Protein AF-A0A6H1ZEJ4-F1 (afdb_monomer_lite)

Radius of gyration: 24.13 Å; chains: 1; bounding box: 45×27×69 Å

Sequence (76 aa):
MKRSIEWHETVAKNFTASLRVKYNELRRVRAKYDRMTIDHNFYYSQIAEAVKQGKDGFDRHRFMKAHKKEANGNSK

Organism: NCBI:txid1070528

Foldseek 3Di:
DDDD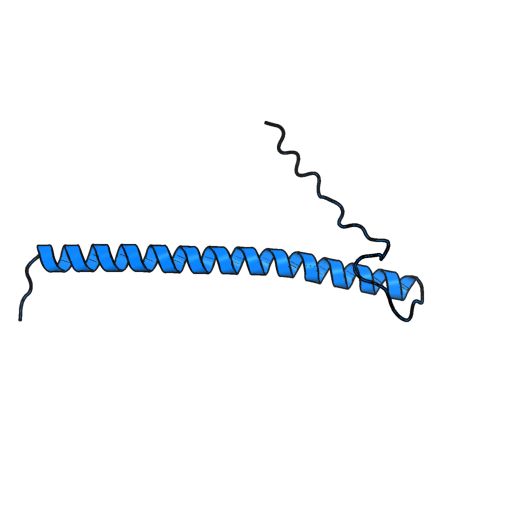PVVVVVVVVVVVVVVVVVVVVVVVVVVVVVVVVVVVVVVVVLVVVCVVVVHPDDDPVPRPDDPPPPPPPPPD

Secondary structure (DSSP, 8-state):
-PPPHHHHHHHHHHHHHHHHHHHHHHHHHHHHHHHHHHHHHHHHHHHHHHHHTT-S---TTTSS------------

Structure (mmCIF, N/CA/C/O backbone):
data_AF-A0A6H1ZEJ4-F1
#
_entry.id   AF-A0A6H1ZEJ4-F1
#
loop_
_atom_site.group_PDB
_atom_site.id
_atom_site.type_symbol
_atom_site.label_atom_id
_atom_site.label_alt_id
_atom_site.label_comp_id
_atom_site.label_asym_id
_atom_site.label_entity_id
_atom_site.label_seq_id
_atom_site.pdbx_PDB_ins_code
_atom_site.Cartn_x
_atom_site.Cartn_y
_atom_site.Cartn_z
_atom_site.occupancy
_atom_site.B_iso_or_equiv
_atom_site.auth_seq_id
_atom_site.auth_comp_id
_atom_site.auth_asym_id
_atom_site.auth_atom_id
_atom_site.pdbx_PDB_model_num
ATOM 1 N N . MET A 1 1 ? 13.620 -8.926 -39.430 1.00 76.44 1 MET A N 1
ATOM 2 C CA . MET A 1 1 ? 14.254 -7.630 -39.771 1.00 76.44 1 MET A CA 1
ATOM 3 C C . MET A 1 1 ? 15.150 -7.215 -38.610 1.00 76.44 1 MET A C 1
ATOM 5 O O . MET A 1 1 ? 14.660 -7.185 -37.487 1.00 76.44 1 MET A O 1
ATOM 9 N N . LYS A 1 2 ? 16.443 -6.963 -38.843 1.00 89.44 2 LYS A N 1
ATOM 10 C CA . LYS A 1 2 ? 17.375 -6.489 -37.802 1.00 89.44 2 LYS A CA 1
ATOM 11 C C . LYS A 1 2 ? 17.133 -4.992 -37.556 1.00 89.44 2 LYS A C 1
ATOM 13 O O . LYS A 1 2 ? 16.911 -4.258 -38.516 1.00 89.44 2 LYS A O 1
ATOM 18 N N . ARG A 1 3 ? 17.122 -4.552 -36.295 1.00 95.44 3 ARG A N 1
ATOM 19 C CA . ARG A 1 3 ? 16.985 -3.134 -35.916 1.00 95.44 3 ARG A CA 1
ATOM 20 C C . ARG A 1 3 ? 18.356 -2.551 -35.563 1.00 95.44 3 ARG A C 1
ATOM 22 O O . ARG A 1 3 ? 19.285 -3.302 -35.265 1.00 95.44 3 ARG A O 1
ATOM 29 N N . SER A 1 4 ? 18.491 -1.228 -35.649 1.00 98.00 4 SER A N 1
ATOM 30 C CA . SER A 1 4 ? 19.712 -0.531 -35.235 1.00 98.00 4 SER A CA 1
ATOM 31 C C . SER A 1 4 ? 19.890 -0.605 -33.717 1.00 98.00 4 SER A C 1
ATOM 33 O O . SER A 1 4 ? 18.927 -0.801 -32.973 1.00 98.00 4 SER A O 1
ATOM 35 N N . ILE A 1 5 ? 21.126 -0.422 -33.253 1.00 97.56 5 ILE A N 1
ATOM 36 C CA . ILE A 1 5 ? 21.437 -0.347 -31.819 1.00 97.56 5 ILE A CA 1
ATOM 37 C C . ILE A 1 5 ? 20.655 0.801 -31.165 1.00 97.56 5 ILE A C 1
ATOM 39 O O . ILE A 1 5 ? 20.015 0.586 -30.142 1.00 97.56 5 ILE A O 1
ATOM 43 N N . GLU A 1 6 ? 20.579 1.965 -31.814 1.00 97.94 6 GLU A N 1
ATOM 44 C CA . GLU A 1 6 ? 19.807 3.127 -31.343 1.00 97.94 6 GLU A CA 1
ATOM 45 C C . GLU A 1 6 ? 18.322 2.808 -31.095 1.00 97.94 6 GLU A C 1
ATOM 47 O O . GLU A 1 6 ? 17.715 3.285 -30.129 1.00 97.94 6 GLU A O 1
ATOM 52 N N . TRP A 1 7 ? 17.717 1.963 -31.939 1.00 98.19 7 TRP A N 1
ATOM 53 C CA . TRP A 1 7 ? 16.339 1.520 -31.730 1.00 98.19 7 TRP A CA 1
ATOM 54 C C . TRP A 1 7 ? 16.219 0.697 -30.444 1.00 98.19 7 TRP A C 1
ATOM 56 O O . TRP A 1 7 ? 15.315 0.928 -29.641 1.00 98.19 7 TRP A O 1
ATOM 66 N N . HIS A 1 8 ? 17.154 -0.227 -30.213 1.00 98.06 8 HIS A N 1
ATOM 67 C CA . HIS A 1 8 ? 17.185 -1.031 -28.992 1.00 98.06 8 HIS A CA 1
ATOM 68 C C . HIS A 1 8 ? 17.430 -0.178 -27.742 1.00 98.06 8 HIS A C 1
ATOM 70 O O . HIS A 1 8 ? 16.764 -0.386 -26.728 1.00 98.06 8 HIS A O 1
ATOM 76 N N . GLU A 1 9 ? 18.311 0.820 -27.813 1.00 98.00 9 GLU A N 1
ATOM 77 C CA . GLU A 1 9 ? 18.533 1.778 -26.724 1.00 98.00 9 GLU A CA 1
ATOM 78 C C . GLU A 1 9 ? 17.266 2.572 -26.395 1.00 98.00 9 GLU A C 1
ATOM 80 O O . GLU A 1 9 ? 16.925 2.763 -25.226 1.00 98.00 9 GLU A O 1
ATOM 85 N N . THR A 1 10 ? 16.528 3.000 -27.420 1.00 98.06 10 THR A N 1
ATOM 86 C CA . THR A 1 10 ? 15.244 3.692 -27.252 1.00 98.06 10 THR A CA 1
ATOM 87 C C . THR A 1 10 ? 14.222 2.796 -26.558 1.00 98.06 10 THR A C 1
ATOM 89 O O . THR A 1 10 ? 13.555 3.213 -25.610 1.00 98.06 10 THR A O 1
ATOM 92 N N . VAL A 1 11 ? 14.137 1.532 -26.971 1.00 98.12 11 VAL A N 1
ATOM 93 C CA . VAL 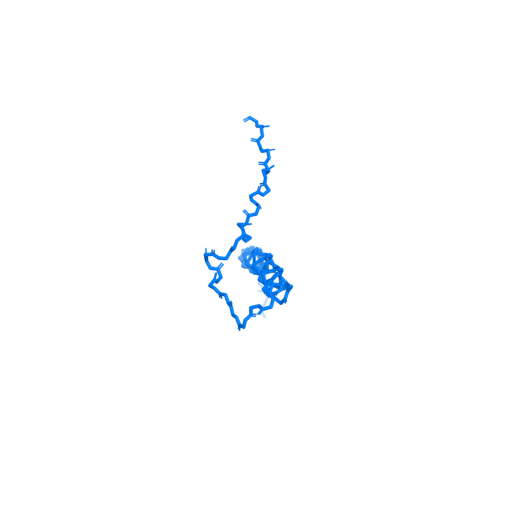A 1 11 ? 13.267 0.538 -26.333 1.00 98.12 11 VAL A CA 1
ATOM 94 C C . VAL A 1 11 ? 13.662 0.309 -24.871 1.00 98.12 11 VAL A C 1
ATOM 96 O O . VAL A 1 11 ? 12.792 0.307 -24.001 1.00 98.12 11 VAL A O 1
ATOM 99 N N . ALA A 1 12 ? 14.956 0.194 -24.568 1.00 98.19 12 ALA A N 1
ATOM 100 C CA . ALA A 1 12 ? 15.446 0.039 -23.198 1.00 98.19 12 ALA A CA 1
ATOM 101 C C . ALA A 1 12 ? 15.105 1.255 -22.314 1.00 98.19 12 ALA A C 1
ATOM 103 O O . ALA A 1 12 ? 14.660 1.095 -21.171 1.00 98.19 12 ALA A O 1
ATOM 104 N N . LYS A 1 13 ? 15.237 2.476 -22.849 1.00 98.19 13 LYS A N 1
ATOM 105 C CA . LYS A 1 13 ? 14.808 3.710 -22.166 1.00 98.19 13 LYS A CA 1
ATOM 106 C C . LYS A 1 13 ? 13.303 3.695 -21.881 1.00 98.19 13 LYS A C 1
ATOM 108 O O . LYS A 1 13 ? 12.895 3.990 -20.757 1.00 98.19 13 LYS A O 1
ATOM 113 N N . ASN A 1 14 ? 12.487 3.275 -22.847 1.00 98.19 14 ASN A N 1
ATOM 114 C CA . ASN A 1 14 ? 11.033 3.177 -22.685 1.00 98.19 14 ASN A CA 1
ATOM 115 C C . ASN A 1 14 ? 10.631 2.140 -21.627 1.00 98.19 14 ASN A C 1
ATOM 117 O O . ASN A 1 14 ? 9.753 2.404 -20.797 1.00 98.19 14 ASN A O 1
ATOM 121 N N . PHE A 1 15 ? 11.300 0.985 -21.601 1.00 98.19 15 PHE A N 1
ATOM 122 C CA . PHE A 1 15 ? 11.101 -0.008 -20.546 1.00 98.19 15 PHE A CA 1
ATOM 123 C C . PHE A 1 15 ? 11.459 0.556 -19.173 1.00 98.19 15 PHE A C 1
ATOM 125 O O . PHE A 1 15 ? 10.676 0.429 -18.235 1.00 98.19 15 PHE A O 1
ATOM 132 N N . THR A 1 16 ? 12.592 1.247 -19.064 1.00 98.25 16 THR A N 1
ATOM 133 C CA . THR A 1 16 ? 13.039 1.865 -17.808 1.00 98.25 16 THR A CA 1
ATOM 134 C C . THR A 1 16 ? 12.027 2.892 -17.295 1.00 98.25 16 THR A C 1
ATOM 136 O O . THR A 1 16 ? 11.669 2.884 -16.115 1.00 98.25 16 THR A O 1
ATOM 139 N N . ALA A 1 17 ? 11.503 3.743 -18.182 1.00 97.94 17 ALA A N 1
ATOM 140 C CA . ALA A 1 17 ? 10.459 4.704 -17.838 1.00 97.94 17 ALA A CA 1
ATOM 141 C C . ALA A 1 17 ? 9.180 4.004 -17.346 1.00 97.94 17 ALA A C 1
ATOM 143 O O . ALA A 1 17 ? 8.629 4.376 -16.307 1.00 97.94 17 ALA A O 1
ATOM 144 N N . SER A 1 18 ? 8.755 2.944 -18.036 1.00 98.06 18 SER A N 1
ATOM 145 C CA . SER A 1 18 ? 7.568 2.160 -17.671 1.00 98.06 18 SER A CA 1
ATOM 146 C C . SER A 1 18 ? 7.724 1.483 -16.307 1.00 98.06 18 SER A C 1
ATOM 148 O O . SER A 1 18 ? 6.830 1.561 -15.461 1.00 98.06 18 SER A O 1
ATOM 150 N N . LEU A 1 19 ? 8.889 0.880 -16.050 1.00 98.31 19 LEU A N 1
ATOM 151 C CA . LEU A 1 19 ? 9.217 0.269 -14.762 1.00 98.31 19 LEU A CA 1
ATOM 152 C C . LEU A 1 19 ? 9.193 1.297 -13.630 1.00 98.31 19 LEU A C 1
ATOM 154 O O . LEU A 1 19 ? 8.638 1.027 -12.566 1.00 98.31 19 LEU A O 1
ATOM 158 N N . ARG A 1 20 ? 9.718 2.506 -13.862 1.00 98.38 20 ARG A N 1
ATOM 159 C CA . ARG A 1 20 ? 9.685 3.590 -12.871 1.00 98.38 20 ARG A CA 1
ATOM 160 C C . ARG A 1 20 ? 8.257 4.000 -12.510 1.00 98.38 20 ARG A C 1
ATOM 162 O O . ARG A 1 20 ? 7.971 4.245 -11.336 1.00 98.38 20 ARG A O 1
ATOM 169 N N . VAL A 1 21 ? 7.358 4.078 -13.491 1.00 98.25 21 VAL A N 1
ATOM 170 C CA . VAL A 1 21 ? 5.937 4.374 -13.243 1.00 98.25 21 VAL A CA 1
ATOM 171 C C . VAL A 1 21 ? 5.307 3.269 -12.396 1.00 98.25 21 VAL A C 1
ATOM 173 O O . VAL A 1 21 ? 4.744 3.564 -11.341 1.00 98.25 21 VAL A O 1
ATOM 176 N N . LYS A 1 22 ? 5.490 2.000 -12.781 1.00 98.38 22 LYS A N 1
ATOM 177 C CA . LYS A 1 22 ? 4.950 0.846 -12.043 1.00 98.38 22 LYS A CA 1
ATOM 178 C C . LYS A 1 22 ? 5.474 0.763 -10.613 1.00 98.38 22 LYS A C 1
ATOM 180 O O . LYS A 1 22 ? 4.701 0.553 -9.682 1.00 98.38 22 LYS A O 1
ATOM 185 N N . TYR A 1 23 ? 6.765 1.007 -10.414 1.00 98.31 23 TYR A N 1
ATOM 186 C CA . TYR A 1 23 ? 7.359 1.083 -9.083 1.00 98.31 23 TYR A CA 1
ATOM 187 C C . TYR A 1 23 ? 6.687 2.160 -8.214 1.00 98.31 23 TYR A C 1
ATOM 189 O O . TYR A 1 23 ? 6.342 1.916 -7.058 1.00 98.31 23 TYR A O 1
ATOM 197 N N . ASN A 1 24 ? 6.443 3.349 -8.772 1.00 98.25 24 ASN A N 1
ATOM 198 C CA . ASN A 1 24 ? 5.778 4.428 -8.044 1.00 98.25 24 ASN A CA 1
ATOM 199 C C . ASN A 1 24 ? 4.314 4.115 -7.710 1.00 98.25 24 ASN A C 1
ATOM 201 O O . ASN A 1 24 ? 3.856 4.478 -6.625 1.00 98.25 24 ASN A O 1
ATOM 205 N N . GLU A 1 25 ? 3.590 3.446 -8.608 1.00 98.25 25 GLU A N 1
ATOM 206 C CA . GLU A 1 25 ? 2.236 2.948 -8.342 1.00 98.25 25 GLU A CA 1
ATOM 207 C C . GLU A 1 25 ? 2.240 1.976 -7.156 1.00 98.25 25 GLU A C 1
ATOM 209 O O . GLU A 1 25 ? 1.524 2.201 -6.178 1.00 98.25 25 GLU A O 1
ATOM 214 N N . LEU A 1 26 ? 3.114 0.964 -7.186 1.00 98.50 26 LEU A N 1
ATOM 215 C CA . LEU A 1 26 ? 3.253 -0.012 -6.102 1.00 98.50 26 LEU A CA 1
ATOM 216 C C . LEU A 1 26 ? 3.611 0.656 -4.773 1.00 98.50 26 LEU A C 1
ATOM 218 O O . LEU A 1 26 ? 3.019 0.343 -3.742 1.00 98.50 26 LEU A O 1
ATOM 222 N N . ARG A 1 27 ? 4.517 1.637 -4.793 1.00 98.31 27 ARG A N 1
ATOM 223 C CA . ARG A 1 27 ? 4.890 2.403 -3.597 1.00 98.31 27 ARG A CA 1
ATOM 224 C C . ARG A 1 27 ? 3.694 3.142 -2.987 1.00 98.31 27 ARG A C 1
ATOM 226 O O . ARG A 1 27 ? 3.541 3.163 -1.767 1.00 98.31 27 ARG A O 1
ATOM 233 N N . ARG A 1 28 ? 2.823 3.735 -3.815 1.00 97.94 28 ARG A N 1
ATOM 234 C CA . ARG A 1 28 ? 1.594 4.406 -3.348 1.00 97.94 28 ARG A CA 1
ATOM 235 C C . ARG A 1 28 ? 0.586 3.410 -2.780 1.00 97.94 28 ARG A C 1
ATOM 237 O O . ARG A 1 28 ? -0.010 3.691 -1.741 1.00 97.94 28 ARG A O 1
ATOM 244 N N . VAL A 1 29 ? 0.415 2.261 -3.436 1.00 98.06 29 VAL A N 1
ATOM 245 C CA . VAL A 1 29 ? -0.456 1.179 -2.954 1.00 98.06 29 VAL A CA 1
ATOM 246 C C . VAL A 1 29 ? 0.031 0.667 -1.603 1.00 98.06 29 VAL A C 1
ATOM 248 O O . VAL A 1 29 ? -0.772 0.564 -0.679 1.00 98.06 29 VAL A O 1
ATOM 251 N N . ARG A 1 30 ? 1.342 0.449 -1.440 1.00 98.06 30 ARG A N 1
ATOM 252 C CA . ARG A 1 30 ? 1.918 0.026 -0.161 1.00 98.06 30 ARG A CA 1
ATOM 253 C C . ARG A 1 30 ? 1.655 1.042 0.950 1.00 98.06 30 ARG A C 1
ATOM 255 O O . ARG A 1 30 ? 1.116 0.675 1.985 1.00 98.06 30 ARG A O 1
ATOM 262 N N . ALA A 1 31 ? 1.908 2.325 0.696 1.00 96.50 31 ALA A N 1
ATOM 263 C CA . ALA A 1 31 ? 1.628 3.375 1.676 1.00 96.50 31 ALA A CA 1
ATOM 264 C C . ALA A 1 31 ? 0.134 3.463 2.053 1.00 96.50 31 ALA A C 1
ATOM 266 O O . ALA A 1 31 ? -0.204 3.810 3.184 1.00 96.50 31 ALA A O 1
ATOM 267 N N . LYS A 1 32 ? -0.779 3.168 1.116 1.00 97.38 32 LYS A N 1
ATOM 268 C CA . LYS A 1 32 ? -2.218 3.077 1.407 1.00 97.38 32 LYS A CA 1
ATOM 269 C C . LYS A 1 32 ? -2.527 1.868 2.293 1.00 97.38 32 LYS A C 1
ATOM 271 O O . LYS A 1 32 ? -3.255 2.028 3.267 1.00 97.38 32 LYS A O 1
ATOM 276 N N . TYR A 1 33 ? -1.968 0.703 1.971 1.00 97.62 33 TYR A N 1
ATOM 277 C CA . TYR A 1 33 ? -2.119 -0.517 2.763 1.00 97.62 33 TYR A CA 1
ATOM 278 C C . TYR A 1 33 ? -1.643 -0.319 4.208 1.00 97.62 33 TYR A C 1
ATOM 280 O O . TYR A 1 33 ? -2.369 -0.654 5.143 1.00 97.62 33 TYR A O 1
ATOM 288 N N . ASP A 1 34 ? -0.476 0.298 4.401 1.00 96.75 34 ASP A N 1
ATOM 289 C CA . ASP A 1 34 ? 0.076 0.536 5.737 1.00 96.75 34 ASP A CA 1
ATOM 290 C C . ASP A 1 34 ? -0.852 1.451 6.569 1.00 96.75 34 ASP A C 1
ATOM 292 O O . ASP A 1 34 ? -1.160 1.139 7.718 1.00 96.75 34 ASP A O 1
ATOM 296 N N . ARG A 1 35 ? -1.402 2.526 5.974 1.00 94.44 35 ARG A N 1
ATOM 297 C CA . ARG A 1 35 ? -2.404 3.386 6.642 1.00 94.44 35 ARG A CA 1
ATOM 298 C C . ARG A 1 35 ? -3.683 2.633 7.002 1.00 94.44 35 ARG A C 1
ATOM 300 O O . ARG A 1 35 ? -4.168 2.756 8.120 1.00 94.44 35 ARG A O 1
ATOM 307 N N . MET A 1 36 ? -4.214 1.838 6.073 1.00 95.00 36 MET A N 1
ATOM 308 C CA . MET A 1 36 ? -5.419 1.041 6.323 1.00 95.00 36 MET A CA 1
ATOM 309 C C . MET A 1 36 ? -5.196 0.008 7.431 1.00 95.00 36 MET A C 1
ATOM 311 O O . MET A 1 36 ? -6.099 -0.234 8.223 1.00 95.00 36 MET A O 1
ATOM 315 N N . THR A 1 37 ? -3.992 -0.558 7.522 1.00 96.12 37 THR A N 1
ATOM 316 C CA . THR A 1 37 ? -3.619 -1.495 8.590 1.00 96.12 37 THR A CA 1
ATOM 317 C C . THR A 1 37 ? -3.630 -0.811 9.957 1.00 96.12 37 THR A C 1
ATOM 319 O O . THR A 1 37 ? -4.157 -1.366 10.920 1.00 96.12 37 THR A O 1
ATOM 322 N N . ILE A 1 38 ? -3.102 0.415 10.045 1.00 92.50 38 ILE A N 1
ATOM 323 C CA . ILE A 1 38 ? -3.144 1.217 11.277 1.00 92.50 38 ILE A CA 1
ATOM 324 C C . ILE A 1 38 ? -4.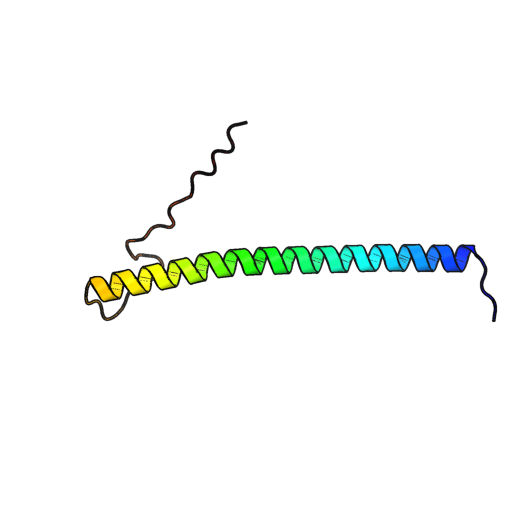595 1.498 11.686 1.00 92.50 38 ILE A C 1
ATOM 326 O O . ILE A 1 38 ? -4.964 1.237 12.831 1.00 92.50 38 ILE A O 1
ATOM 330 N N . ASP A 1 39 ? -5.424 1.973 10.753 1.00 89.88 39 ASP A N 1
ATOM 331 C CA . ASP A 1 39 ? -6.837 2.275 11.013 1.00 89.88 39 ASP A CA 1
ATOM 332 C C . ASP A 1 39 ? -7.617 1.035 11.463 1.00 89.88 39 ASP A C 1
ATOM 334 O O . ASP A 1 39 ? -8.422 1.102 12.391 1.00 89.88 39 ASP A O 1
ATOM 338 N N . HIS A 1 40 ? -7.354 -0.105 10.829 1.00 92.94 40 HIS A N 1
ATOM 339 C CA . HIS A 1 40 ? -7.962 -1.390 11.145 1.00 92.94 40 HIS A CA 1
ATOM 340 C C . HIS A 1 40 ? -7.594 -1.874 12.553 1.00 92.94 40 HIS A C 1
ATOM 342 O O . HIS A 1 40 ? -8.471 -2.211 13.349 1.00 92.94 40 HIS A O 1
ATOM 348 N N . ASN A 1 41 ? -6.305 -1.840 12.901 1.00 91.56 41 ASN A N 1
ATOM 349 C CA . ASN A 1 41 ? -5.839 -2.217 14.235 1.00 91.56 41 ASN A CA 1
ATOM 350 C C . ASN A 1 41 ? -6.409 -1.283 15.305 1.00 91.56 41 ASN A C 1
ATOM 352 O O . ASN A 1 41 ? -6.829 -1.726 16.376 1.00 91.56 41 ASN A O 1
ATOM 356 N N . PHE A 1 42 ? -6.471 0.013 15.005 1.00 89.31 42 PHE A N 1
ATOM 357 C CA . PHE A 1 42 ? -7.096 0.985 15.884 1.00 89.31 42 PHE A CA 1
ATOM 358 C C . PHE A 1 42 ? -8.586 0.684 16.089 1.00 89.31 42 PHE A C 1
ATOM 360 O O . PHE A 1 42 ? -9.036 0.674 17.237 1.00 89.31 42 PHE A O 1
ATOM 367 N N . TYR A 1 43 ? -9.320 0.348 15.027 1.00 89.75 43 TYR A N 1
ATOM 368 C CA . TYR A 1 43 ? -10.735 -0.009 15.103 1.00 89.75 43 TYR A CA 1
ATOM 369 C C . TYR A 1 43 ? -10.978 -1.246 15.976 1.00 89.75 43 TYR A C 1
ATOM 371 O O . TYR A 1 43 ? -11.800 -1.194 16.890 1.00 89.75 43 TYR A O 1
ATOM 379 N N . TYR A 1 44 ? -10.186 -2.313 15.811 1.00 92.75 44 TYR A N 1
ATOM 380 C CA . TYR A 1 44 ? -10.228 -3.472 16.716 1.00 92.75 44 TYR A CA 1
ATOM 381 C C . TYR A 1 44 ? -10.010 -3.087 18.174 1.00 92.75 44 TYR A C 1
ATOM 383 O O . TYR A 1 44 ? -10.660 -3.594 19.085 1.00 92.75 44 TYR A O 1
ATOM 391 N N . SER A 1 45 ? -9.100 -2.150 18.396 1.00 89.94 45 SER A N 1
ATOM 392 C CA . SER A 1 45 ? -8.775 -1.681 19.727 1.00 89.94 45 SER A CA 1
ATOM 393 C C . SER A 1 45 ? -9.884 -0.814 20.353 1.00 89.94 45 SER A C 1
ATOM 395 O O . SER A 1 45 ? -9.928 -0.702 21.578 1.00 89.94 45 SER A O 1
ATOM 397 N N . GLN A 1 46 ? -10.757 -0.204 19.538 1.00 89.50 46 GLN A N 1
ATOM 398 C CA . GLN A 1 46 ? -11.984 0.462 19.989 1.00 89.50 46 GLN A CA 1
ATOM 399 C C . GLN A 1 46 ? -13.081 -0.568 20.294 1.00 89.50 46 GLN A C 1
ATOM 401 O O . GLN A 1 46 ? -13.717 -0.465 21.339 1.00 89.50 46 GLN A O 1
ATOM 406 N N . ILE A 1 47 ? -13.235 -1.599 19.451 1.00 91.75 47 ILE A N 1
ATOM 407 C CA . ILE A 1 47 ? -14.162 -2.720 19.692 1.00 91.75 47 ILE A CA 1
ATOM 408 C C . ILE A 1 47 ? -13.855 -3.392 21.032 1.00 91.75 47 ILE A C 1
ATOM 410 O O . ILE A 1 47 ? -14.749 -3.538 21.860 1.00 91.75 47 ILE A O 1
ATOM 414 N N . ALA A 1 48 ? -12.591 -3.746 21.278 1.00 91.19 48 ALA A N 1
ATOM 415 C CA . ALA A 1 48 ? -12.181 -4.399 22.521 1.00 91.19 48 ALA A CA 1
ATOM 416 C C . ALA A 1 48 ? -12.552 -3.577 23.769 1.00 91.19 48 ALA A C 1
ATOM 418 O O . ALA A 1 48 ? -12.977 -4.127 24.782 1.00 91.19 48 ALA A O 1
ATOM 419 N N . GLU A 1 49 ? -12.432 -2.251 23.688 1.00 89.56 49 GLU A N 1
ATOM 420 C CA . GLU A 1 49 ? -12.782 -1.354 24.788 1.00 89.56 49 GLU A CA 1
ATOM 421 C C . GLU A 1 49 ? -14.303 -1.195 24.948 1.00 89.56 49 GLU A C 1
ATOM 423 O O . GLU A 1 49 ? -14.797 -1.163 26.072 1.00 89.56 49 GLU A O 1
ATOM 428 N N . ALA A 1 50 ? -15.067 -1.154 23.853 1.00 91.25 50 ALA A N 1
ATOM 429 C CA . ALA A 1 50 ? -16.529 -1.147 23.914 1.00 91.25 50 ALA A CA 1
ATOM 430 C C . ALA A 1 50 ? -17.070 -2.424 24.574 1.00 91.25 50 ALA A C 1
ATOM 432 O O . ALA A 1 50 ? -17.901 -2.335 25.477 1.00 91.25 50 ALA A O 1
ATOM 433 N N . VAL A 1 51 ? -16.520 -3.587 24.203 1.00 93.50 51 VAL A N 1
ATOM 434 C CA . VAL A 1 51 ? -16.843 -4.883 24.821 1.00 93.50 51 VAL A CA 1
ATOM 435 C C . VAL A 1 51 ? -16.510 -4.875 26.312 1.00 93.50 51 VAL A C 1
ATOM 437 O O . VAL A 1 51 ? -17.345 -5.258 27.126 1.00 93.50 51 VAL A O 1
ATOM 440 N N . LYS A 1 52 ? -15.329 -4.374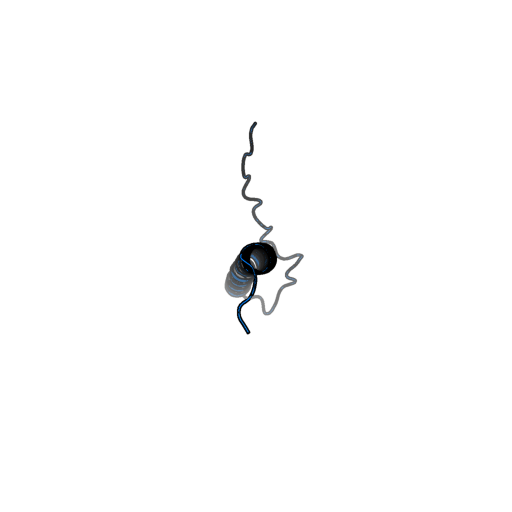 26.697 1.00 92.19 52 LYS A N 1
ATOM 441 C CA . LYS A 1 52 ? -14.932 -4.249 28.109 1.00 92.19 52 LYS A CA 1
ATOM 442 C C . LYS A 1 52 ? -15.897 -3.373 28.918 1.00 92.19 52 LYS A C 1
ATOM 444 O O . LYS A 1 52 ? -16.132 -3.645 30.090 1.00 92.19 52 LYS A O 1
ATOM 449 N N . GLN A 1 53 ? -16.448 -2.331 28.300 1.00 90.75 53 GLN A N 1
ATOM 450 C CA . GLN A 1 53 ? -17.429 -1.434 28.915 1.00 90.75 53 GLN A CA 1
ATOM 451 C C . GLN A 1 53 ? -18.874 -1.962 28.837 1.00 90.75 53 GLN A C 1
ATOM 453 O O . GLN A 1 53 ? -19.783 -1.262 29.276 1.00 90.75 53 GLN A O 1
ATOM 458 N N . GLY A 1 54 ? -19.105 -3.152 28.265 1.00 93.38 54 GLY A N 1
ATOM 459 C CA . GLY A 1 54 ? -20.444 -3.721 28.089 1.00 93.38 54 GLY A CA 1
ATOM 460 C C . GLY A 1 54 ? -21.331 -2.924 27.128 1.00 93.38 54 GLY A C 1
ATOM 461 O O . GLY A 1 54 ? -22.550 -2.927 27.272 1.00 93.38 54 GLY A O 1
ATOM 462 N N . LYS A 1 55 ? -20.733 -2.192 26.179 1.00 90.62 55 LYS A N 1
ATOM 463 C CA . LYS A 1 55 ? -21.468 -1.385 25.200 1.00 90.62 55 LYS A CA 1
ATOM 464 C C . LYS A 1 55 ? -21.884 -2.232 24.003 1.00 90.62 55 LYS A C 1
ATOM 466 O O . LYS A 1 55 ? -21.056 -2.926 23.425 1.00 90.62 55 LYS A O 1
ATOM 471 N N . ASP A 1 56 ? -23.132 -2.066 23.578 1.00 89.06 56 ASP A N 1
ATOM 472 C CA . ASP A 1 56 ? -23.687 -2.681 22.362 1.00 89.06 56 ASP A CA 1
ATOM 473 C C . ASP A 1 56 ? -23.219 -1.975 21.066 1.00 89.06 56 ASP A C 1
ATOM 475 O O . ASP A 1 56 ? -23.368 -2.479 19.958 1.00 89.06 56 ASP A O 1
ATOM 479 N N . GLY A 1 57 ? -22.589 -0.799 21.188 1.00 87.62 57 GLY A N 1
ATOM 480 C CA . GLY A 1 57 ? -22.034 -0.062 20.053 1.00 87.62 57 GLY A CA 1
ATOM 481 C C . GLY A 1 57 ? -21.237 1.184 20.444 1.00 87.62 57 GLY A C 1
ATOM 482 O O . GLY A 1 57 ? -21.202 1.591 21.609 1.00 87.62 57 GLY A O 1
ATOM 483 N N . PHE A 1 58 ? -20.570 1.801 19.461 1.00 86.19 58 PHE A N 1
ATOM 484 C CA . PHE A 1 58 ? -19.841 3.060 19.636 1.00 86.19 58 PHE A CA 1
ATOM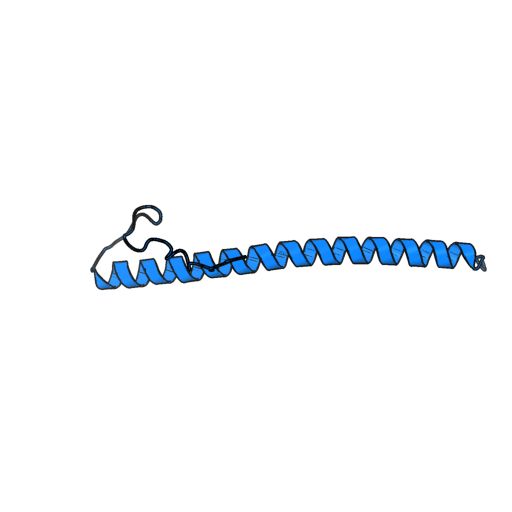 485 C C . PHE A 1 58 ? -19.704 3.863 18.333 1.00 86.19 58 PHE A C 1
ATOM 487 O O . PHE A 1 58 ? -19.602 3.305 17.243 1.00 86.19 58 PHE A O 1
ATOM 494 N N . ASP A 1 59 ? -19.633 5.191 18.455 1.00 84.50 59 ASP A N 1
ATOM 495 C CA . ASP A 1 59 ? -19.253 6.086 17.356 1.00 84.50 59 ASP A CA 1
ATOM 496 C C . ASP A 1 59 ? -17.725 6.113 17.221 1.00 84.50 59 ASP A C 1
ATOM 498 O O . ASP A 1 59 ? -17.032 6.672 18.072 1.00 84.50 59 ASP A O 1
ATOM 502 N N . ARG A 1 60 ? -17.197 5.552 16.128 1.00 79.38 60 ARG A N 1
ATOM 503 C CA . ARG A 1 60 ? -15.757 5.501 15.819 1.00 79.38 60 ARG A CA 1
ATOM 504 C C . ARG A 1 60 ? -15.040 6.841 16.015 1.00 79.38 60 ARG A C 1
ATOM 506 O O . ARG A 1 60 ? -13.900 6.846 16.477 1.00 79.38 60 ARG A O 1
ATOM 513 N N . HIS A 1 61 ? -15.671 7.951 15.635 1.00 77.12 61 HIS A N 1
ATOM 514 C CA . HIS A 1 61 ? -15.056 9.279 15.633 1.00 77.12 61 HIS A CA 1
ATOM 515 C C . HIS A 1 61 ? -15.070 9.944 17.009 1.00 77.12 61 HIS A C 1
ATOM 517 O O . HIS A 1 61 ? -14.215 10.783 17.286 1.00 77.12 61 HIS A O 1
ATOM 523 N N . ARG A 1 62 ? -16.030 9.579 17.864 1.00 71.12 62 ARG A N 1
ATOM 524 C CA . ARG A 1 62 ? -16.224 10.173 19.198 1.00 71.12 62 ARG A CA 1
ATOM 525 C C . ARG A 1 62 ? -15.805 9.249 20.340 1.00 71.12 62 ARG A C 1
ATOM 527 O O . ARG A 1 62 ? -15.828 9.658 21.498 1.00 71.12 62 ARG A O 1
ATOM 534 N N . PHE A 1 63 ? -15.446 8.003 20.043 1.00 74.50 63 PHE A N 1
ATOM 535 C CA . PHE A 1 63 ? -15.105 7.019 21.059 1.00 74.50 63 PHE A CA 1
ATOM 536 C C . PHE A 1 63 ? -13.734 7.301 21.686 1.00 74.50 63 PHE A C 1
ATOM 538 O O . PHE A 1 63 ? -12.765 7.583 20.987 1.00 74.50 63 PHE A O 1
ATOM 545 N N . MET A 1 64 ? -13.673 7.177 23.016 1.00 63.34 64 MET A N 1
ATOM 546 C CA . MET A 1 64 ? -12.642 7.683 23.947 1.00 63.34 64 MET A CA 1
ATOM 547 C C . MET A 1 64 ? -11.177 7.407 23.592 1.00 63.34 64 MET A C 1
ATOM 549 O O . MET A 1 64 ? -10.273 8.043 24.135 1.00 63.34 64 MET A O 1
ATOM 553 N N . LYS A 1 65 ? -10.905 6.458 22.701 1.00 64.00 65 LYS A N 1
ATOM 554 C CA . LYS A 1 65 ? -9.555 6.210 22.226 1.00 64.00 65 LYS A CA 1
ATOM 555 C C . LYS A 1 65 ? -9.243 7.249 21.157 1.00 64.00 65 LYS A C 1
ATOM 557 O O . LYS A 1 65 ? -9.522 7.025 19.994 1.00 64.00 65 LYS A O 1
ATOM 562 N N . ALA A 1 66 ? -8.684 8.399 21.524 1.00 58.44 66 ALA A N 1
ATOM 563 C CA . ALA A 1 66 ? -8.036 9.243 20.524 1.00 58.44 66 ALA A CA 1
ATOM 564 C C . ALA A 1 66 ? -6.934 8.412 19.841 1.00 58.44 66 ALA A C 1
ATOM 566 O O . ALA A 1 66 ? -6.289 7.593 20.508 1.00 58.44 66 ALA A O 1
ATOM 567 N N . HIS A 1 67 ? -6.682 8.616 18.540 1.00 56.28 67 HIS A N 1
ATOM 568 C CA . HIS A 1 67 ? -5.387 8.226 17.982 1.00 56.28 67 HIS A CA 1
ATOM 569 C C . HIS A 1 67 ? -4.351 8.856 18.911 1.00 56.28 67 HIS A C 1
ATOM 571 O O . HIS A 1 67 ? -4.248 10.084 18.961 1.00 56.28 67 HIS A O 1
ATOM 577 N N . LYS A 1 68 ? -3.620 8.052 19.694 1.00 52.28 68 LYS A N 1
ATOM 578 C CA . LYS A 1 68 ? -2.388 8.552 20.289 1.00 52.28 68 LYS A CA 1
ATOM 579 C C . LYS A 1 68 ? -1.581 8.992 1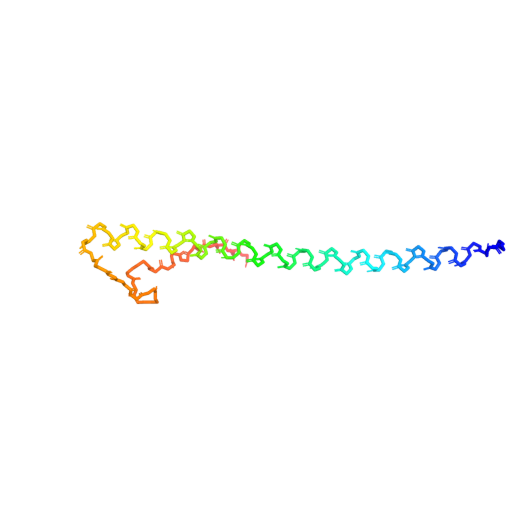9.078 1.00 52.28 68 LYS A C 1
ATOM 581 O O . LYS A 1 68 ? -1.146 8.146 18.303 1.00 52.28 68 LYS A O 1
ATOM 586 N N . LYS A 1 69 ? -1.487 10.306 18.851 1.00 47.38 69 LYS A N 1
ATOM 587 C CA . LYS A 1 69 ? -0.445 10.863 18.002 1.00 47.38 69 LYS A CA 1
ATOM 588 C C . LYS A 1 69 ? 0.819 10.305 18.625 1.00 47.38 69 LYS A C 1
ATOM 590 O O . LYS A 1 69 ? 1.203 10.744 19.706 1.00 47.38 69 LYS A O 1
ATOM 595 N N . GLU A 1 70 ? 1.403 9.285 18.010 1.00 46.19 70 GLU A N 1
ATOM 596 C CA . GLU A 1 70 ? 2.808 9.025 18.234 1.00 46.19 70 GLU A CA 1
ATOM 597 C C . GLU A 1 70 ? 3.470 10.353 17.902 1.00 46.19 70 GLU A C 1
ATOM 599 O O . GLU A 1 70 ? 3.406 10.841 16.769 1.00 46.19 70 GLU A O 1
ATOM 604 N N . ALA A 1 71 ? 3.955 11.023 18.944 1.00 42.88 71 ALA A N 1
ATOM 605 C CA . ALA A 1 71 ? 4.835 12.153 18.808 1.00 42.88 71 ALA A CA 1
ATOM 606 C C . ALA A 1 71 ? 6.101 11.598 18.153 1.00 42.88 71 ALA A C 1
ATOM 608 O O . ALA A 1 71 ? 7.073 11.281 18.830 1.00 42.88 71 ALA A O 1
ATOM 609 N N . ASN A 1 72 ? 6.069 11.424 16.831 1.00 42.06 72 ASN A N 1
ATOM 610 C CA . ASN A 1 72 ? 7.280 11.325 16.046 1.00 42.06 72 ASN A CA 1
ATOM 611 C C . ASN A 1 72 ? 7.921 12.701 16.157 1.00 42.06 72 ASN A C 1
ATOM 613 O O . ASN A 1 72 ? 7.607 13.623 15.402 1.00 42.06 72 ASN A O 1
ATOM 617 N N . GLY A 1 73 ? 8.755 12.834 17.189 1.00 44.59 73 GLY A N 1
ATOM 618 C CA . GLY A 1 73 ? 9.719 13.897 17.340 1.00 44.59 73 GLY A CA 1
ATOM 619 C C . GLY A 1 73 ? 10.602 13.890 16.109 1.00 44.59 73 GLY A C 1
ATOM 620 O O . GLY A 1 73 ? 11.607 13.193 16.053 1.00 44.59 73 GLY A O 1
ATOM 621 N N . ASN A 1 74 ? 10.208 14.667 15.111 1.00 39.94 74 ASN A N 1
ATOM 622 C CA . ASN A 1 74 ? 11.138 15.165 14.125 1.00 39.94 74 ASN A CA 1
ATOM 623 C C . ASN A 1 74 ? 11.635 16.510 14.656 1.00 39.94 74 ASN A C 1
ATOM 625 O O . ASN A 1 74 ? 11.236 17.570 14.183 1.00 39.94 74 ASN A O 1
ATOM 629 N N . SER A 1 75 ? 12.450 16.441 15.711 1.00 42.88 75 SER A N 1
ATOM 630 C CA . SER A 1 75 ? 13.322 17.546 16.085 1.00 42.88 75 SER A CA 1
ATOM 631 C C . SER A 1 75 ? 14.467 17.564 15.079 1.00 42.88 75 SER A C 1
ATOM 633 O O . SER A 1 75 ? 15.396 16.760 15.170 1.00 42.88 75 SER A O 1
ATOM 635 N N . LYS A 1 76 ? 14.366 18.453 14.096 1.00 35.69 76 LYS A N 1
ATOM 636 C CA . LYS A 1 76 ? 15.513 19.056 13.423 1.00 35.69 76 LYS A CA 1
ATOM 637 C C . LYS A 1 76 ? 15.272 20.548 13.331 1.00 35.69 76 LYS A C 1
ATOM 639 O O . LYS A 1 76 ? 14.131 20.915 12.974 1.00 35.69 76 LYS A O 1
#

pLDDT: mean 85.7, std 18.07, range [35.69, 98.5]